Protein AF-A0A6I9PYX3-F1 (afdb_monomer)

Sequence (81 aa):
MGVSALNLASLLCDEVSLAGFGYNLSQQGAPLHYFDQLPMSAMLRQTTHNVDRETQLLQKLVREGAVTDLTGGVHCSFCPS

Organism: NCBI:txid8208

Radius of gyration: 13.36 Å; Cα contacts (8 Å, |Δi|>4): 76; chains: 1; bounding box: 33×27×34 Å

Secondary structure (DSSP, 8-state):
-HHHHHHHHHHH-SS-EE-S----TT-TTSBSSTTS--BGGGGGG--S--HHHHHHHHHHHHHTTSSEESSSSS--TTS--

Mean predicted aligned error: 3.63 Å

Solvent-accessible surface area (backbone atoms only — not comparable to full-atom values): 5133 Å² total; per-residue (Å²): 116,67,67,60,55,49,56,53,44,66,76,74,42,97,74,50,76,46,70,96,56,52,88,59,77,88,48,38,80,42,57,62,47,96,89,59,77,55,37,32,51,60,57,80,76,49,81,93,60,60,64,69,62,53,48,55,50,50,34,50,37,39,74,72,65,72,31,43,66,75,68,44,45,63,57,58,92,82,60,85,131

InterPro domains:
  IPR001675 Glycosyl transferase family 29 [PF00777] (2-65)
  IPR038578 GT29-like superfamiliy [G3DSA:3.90.1480.20] (1-72)
  IPR051142 Glycosyltransferase 29 [PTHR13713] (1-73)

pLDDT: mean 91.99, std 7.69, range [58.0, 98.56]

Structure (mmCIF, N/CA/C/O backbone):
data_AF-A0A6I9PYX3-F1
#
_entry.id   AF-A0A6I9PYX3-F1
#
loop_
_atom_site.group_PDB
_atom_site.id
_atom_site.type_symbol
_atom_site.label_atom_id
_atom_site.label_alt_id
_atom_site.label_comp_id
_atom_site.label_asym_id
_atom_site.label_entity_id
_atom_site.label_seq_id
_atom_site.pdbx_PDB_ins_code
_atom_site.Cartn_x
_atom_site.Cartn_y
_atom_site.Cartn_z
_atom_site.occupancy
_atom_site.B_iso_or_equiv
_atom_site.auth_seq_id
_atom_site.auth_comp_id
_atom_site.auth_asym_id
_atom_site.auth_atom_id
_atom_site.pdbx_PDB_model_num
ATOM 1 N N . MET A 1 1 ? 3.780 6.386 5.083 1.00 82.00 1 MET A N 1
ATOM 2 C CA . MET A 1 1 ? 5.072 6.372 4.344 1.00 82.00 1 MET A CA 1
ATO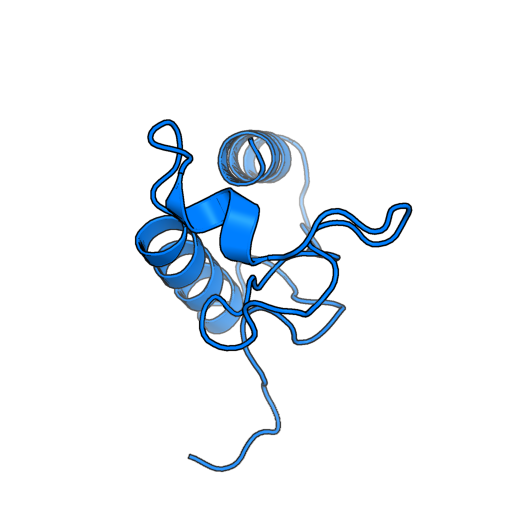M 3 C C . MET A 1 1 ? 5.153 5.313 3.232 1.00 82.00 1 MET A C 1
ATOM 5 O O . MET A 1 1 ? 6.168 5.261 2.550 1.00 82.00 1 MET A O 1
ATOM 9 N N . GLY A 1 2 ? 4.114 4.498 2.987 1.00 93.62 2 GLY A N 1
ATOM 10 C CA . GLY A 1 2 ? 4.173 3.430 1.975 1.00 93.62 2 GLY A CA 1
ATOM 11 C C . GLY A 1 2 ? 4.314 3.930 0.531 1.00 93.62 2 GLY A C 1
ATOM 12 O O . GLY A 1 2 ? 5.168 3.443 -0.200 1.00 93.62 2 GLY A O 1
ATOM 13 N N . VAL A 1 3 ? 3.546 4.953 0.130 1.00 94.19 3 VAL A N 1
ATOM 14 C CA . VAL A 1 3 ? 3.584 5.481 -1.251 1.00 94.19 3 VAL A CA 1
ATOM 15 C C . VAL A 1 3 ? 4.932 6.113 -1.616 1.00 94.19 3 VAL A C 1
ATOM 17 O O . VAL A 1 3 ? 5.379 5.988 -2.751 1.00 94.19 3 VAL A O 1
ATOM 20 N N . SER A 1 4 ? 5.621 6.755 -0.670 1.00 95.25 4 SER A N 1
ATOM 21 C CA . SER A 1 4 ? 6.961 7.304 -0.921 1.00 95.25 4 SER A CA 1
ATOM 22 C C . SER A 1 4 ? 7.984 6.199 -1.199 1.00 95.25 4 SER A C 1
ATOM 24 O O . SER A 1 4 ? 8.783 6.334 -2.122 1.00 95.25 4 SER A O 1
ATOM 26 N N . ALA A 1 5 ? 7.931 5.093 -0.447 1.00 97.38 5 ALA A N 1
ATOM 27 C CA . ALA A 1 5 ? 8.779 3.927 -0.695 1.00 97.38 5 ALA A CA 1
ATOM 28 C C . ALA A 1 5 ? 8.464 3.278 -2.050 1.00 97.38 5 ALA A C 1
ATOM 30 O O . ALA A 1 5 ? 9.383 2.918 -2.779 1.00 97.38 5 ALA A O 1
ATOM 31 N N . LEU A 1 6 ? 7.179 3.204 -2.413 1.00 97.19 6 LEU A N 1
ATOM 32 C CA . LEU A 1 6 ? 6.754 2.735 -3.729 1.00 97.19 6 LEU A CA 1
ATOM 33 C C . LEU A 1 6 ? 7.321 3.603 -4.856 1.00 97.19 6 LEU A C 1
ATOM 35 O O . LEU A 1 6 ? 7.883 3.069 -5.802 1.00 97.19 6 LEU A O 1
ATOM 39 N N . ASN A 1 7 ? 7.221 4.930 -4.739 1.00 97.19 7 ASN A N 1
ATOM 40 C CA . ASN A 1 7 ? 7.759 5.848 -5.741 1.00 97.19 7 ASN A CA 1
ATOM 41 C C . ASN A 1 7 ? 9.267 5.646 -5.938 1.00 97.19 7 ASN A C 1
ATOM 43 O O . ASN A 1 7 ? 9.728 5.538 -7.070 1.00 97.19 7 ASN A O 1
ATOM 47 N N . LEU A 1 8 ? 10.017 5.526 -4.839 1.00 98.31 8 LEU A N 1
ATOM 48 C CA . LEU A 1 8 ? 11.449 5.257 -4.904 1.00 98.31 8 LEU A CA 1
ATOM 49 C C . LEU A 1 8 ? 11.744 3.901 -5.559 1.00 98.31 8 LEU A C 1
ATOM 51 O O . LEU A 1 8 ? 12.606 3.830 -6.427 1.00 98.31 8 LEU A O 1
ATOM 55 N N . ALA A 1 9 ? 11.020 2.842 -5.186 1.00 98.38 9 ALA A N 1
ATOM 56 C CA . ALA A 1 9 ? 11.183 1.520 -5.789 1.00 98.38 9 ALA A CA 1
ATOM 57 C C . ALA A 1 9 ? 10.919 1.550 -7.303 1.00 98.38 9 ALA A C 1
ATOM 59 O O . ALA A 1 9 ? 11.709 1.003 -8.063 1.00 98.38 9 ALA A O 1
ATOM 60 N N . SER A 1 10 ? 9.888 2.268 -7.760 1.00 97.19 10 SER A N 1
ATOM 61 C CA . SER A 1 10 ? 9.595 2.430 -9.191 1.00 97.19 10 SER A CA 1
ATOM 62 C C . SER A 1 10 ? 10.687 3.171 -9.974 1.00 97.19 10 SER A C 1
ATOM 64 O O . SER A 1 10 ? 10.722 3.070 -11.195 1.00 97.19 10 SER A O 1
ATOM 66 N N . LEU A 1 11 ? 11.562 3.929 -9.304 1.00 98.19 11 LEU A N 1
ATOM 67 C CA . LEU A 1 11 ? 12.713 4.585 -9.937 1.00 98.19 11 LEU A CA 1
ATOM 68 C C . LEU A 1 11 ? 13.972 3.709 -9.943 1.00 98.19 11 LEU A C 1
ATOM 70 O O . LEU A 1 11 ? 14.908 4.009 -10.680 1.00 98.19 11 LEU A O 1
ATOM 74 N N . LEU A 1 12 ? 14.027 2.680 -9.094 1.00 98.56 12 LEU A N 1
ATOM 75 C CA . LEU A 1 12 ? 15.236 1.890 -8.840 1.00 98.56 12 LEU A CA 1
ATOM 76 C C . LEU A 1 12 ? 15.132 0.429 -9.288 1.00 98.56 12 LEU A C 1
ATOM 78 O O . LEU A 1 12 ? 16.161 -0.231 -9.406 1.00 98.56 12 LEU A O 1
ATOM 82 N N . CYS A 1 13 ? 13.923 -0.089 -9.486 1.00 98.38 13 CYS A N 1
ATOM 83 C CA . CYS A 1 13 ? 13.664 -1.499 -9.751 1.00 98.38 13 CYS A CA 1
ATOM 84 C C . CYS A 1 13 ? 12.925 -1.674 -11.079 1.00 98.38 13 CYS A C 1
ATOM 86 O O . CYS A 1 13 ? 12.010 -0.911 -11.383 1.00 98.38 13 CYS A O 1
ATOM 88 N N . ASP A 1 14 ? 13.276 -2.724 -11.822 1.00 98.31 14 ASP A N 1
ATOM 89 C CA . ASP A 1 14 ? 12.559 -3.117 -13.041 1.00 98.31 14 ASP A CA 1
ATOM 90 C C . ASP A 1 14 ? 11.173 -3.702 -12.727 1.00 98.31 14 ASP A C 1
ATOM 92 O O . ASP A 1 14 ? 10.217 -3.510 -13.475 1.00 98.31 14 ASP A O 1
ATOM 96 N N . GLU A 1 15 ? 11.055 -4.387 -11.587 1.00 98.12 15 GLU A N 1
ATOM 97 C CA . GLU A 1 15 ? 9.813 -4.974 -11.091 1.00 98.12 15 GLU A CA 1
ATOM 98 C C . GLU A 1 15 ? 9.589 -4.591 -9.629 1.00 98.12 15 GLU A C 1
ATOM 100 O O . GLU A 1 15 ? 10.508 -4.616 -8.806 1.00 98.12 15 GLU A O 1
ATOM 105 N N . VAL A 1 16 ? 8.342 -4.268 -9.284 1.00 98.31 16 VAL A N 1
ATOM 106 C CA . VAL A 1 16 ? 7.950 -3.920 -7.916 1.00 98.31 16 VAL A CA 1
ATOM 107 C C . VAL A 1 16 ? 6.778 -4.786 -7.481 1.00 98.31 16 VAL A C 1
ATOM 109 O O . VAL A 1 16 ? 5.737 -4.835 -8.135 1.00 98.31 16 VAL A O 1
ATOM 112 N N . SER A 1 17 ? 6.945 -5.446 -6.336 1.00 97.12 17 SER A N 1
ATOM 113 C CA . SER A 1 17 ? 5.920 -6.269 -5.698 1.00 97.12 17 SER A CA 1
ATOM 114 C C . SER A 1 17 ? 5.526 -5.695 -4.337 1.00 97.12 17 SER A C 1
ATOM 116 O O . SER A 1 17 ? 6.381 -5.288 -3.552 1.00 97.12 17 SER A O 1
ATOM 118 N N . LEU A 1 18 ? 4.227 -5.669 -4.050 1.00 96.25 18 LEU A N 1
ATOM 119 C CA . LEU A 1 18 ? 3.638 -5.143 -2.823 1.00 96.25 18 LEU A CA 1
ATOM 120 C C . LEU A 1 18 ? 3.187 -6.281 -1.905 1.00 96.25 18 LEU A C 1
ATOM 122 O O . LEU A 1 18 ?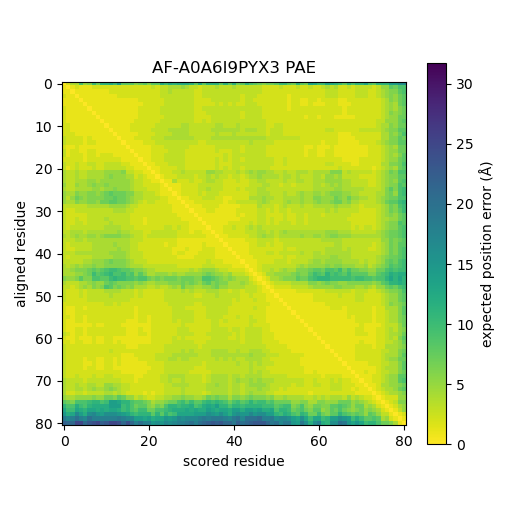 2.520 -7.219 -2.339 1.00 96.25 18 LEU A O 1
ATOM 126 N N . ALA A 1 19 ? 3.495 -6.150 -0.615 1.00 95.00 19 ALA A N 1
ATOM 127 C CA . ALA A 1 19 ? 2.957 -6.978 0.459 1.00 95.00 19 ALA A CA 1
ATOM 128 C C . ALA A 1 19 ? 2.669 -6.099 1.684 1.00 95.00 19 ALA A C 1
ATOM 130 O O . ALA A 1 19 ? 3.417 -5.161 1.965 1.00 95.00 19 ALA A O 1
ATOM 131 N N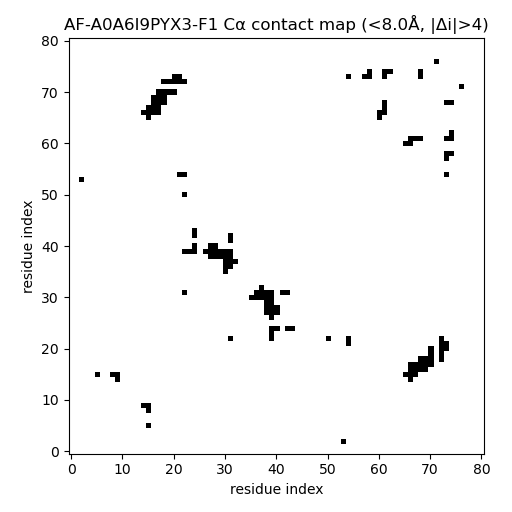 . GLY A 1 20 ? 1.583 -6.387 2.407 1.00 92.75 20 GLY A N 1
ATOM 132 C CA . GLY A 1 20 ? 1.194 -5.616 3.597 1.00 92.75 20 GLY A CA 1
ATOM 133 C C . GLY A 1 20 ? 0.516 -4.272 3.296 1.00 92.75 20 GLY A C 1
ATOM 134 O O . GLY A 1 20 ? 0.528 -3.378 4.139 1.00 92.75 20 GLY A O 1
ATOM 135 N N . PHE A 1 21 ? -0.072 -4.124 2.106 1.00 93.50 21 PHE A N 1
ATOM 136 C CA . PHE A 1 21 ? -0.916 -2.987 1.723 1.00 93.50 21 PHE A CA 1
ATOM 137 C C . PHE A 1 21 ? -2.395 -3.398 1.681 1.00 93.50 21 PHE A C 1
ATOM 139 O O . PHE A 1 21 ? -2.702 -4.583 1.573 1.00 93.50 21 PHE A O 1
ATOM 146 N N . GLY A 1 22 ? -3.304 -2.416 1.727 1.00 88.75 22 GLY A N 1
ATOM 147 C CA . GLY A 1 22 ? -4.751 -2.662 1.639 1.00 88.75 22 GLY A CA 1
ATOM 148 C C . GLY A 1 22 ? -5.495 -2.548 2.968 1.00 88.75 22 GLY A C 1
ATOM 149 O O . GLY A 1 22 ? -6.223 -3.456 3.359 1.00 88.75 22 GLY A O 1
ATOM 150 N N . TYR A 1 23 ? -5.305 -1.440 3.690 1.00 89.75 23 TYR A N 1
ATOM 151 C CA . TYR A 1 23 ? -6.021 -1.196 4.944 1.00 89.75 23 TYR A CA 1
ATOM 152 C C . TYR A 1 23 ? -7.540 -1.229 4.734 1.00 89.75 23 TYR A C 1
ATOM 154 O O . TYR A 1 23 ? -8.079 -0.494 3.908 1.00 89.75 23 TYR A O 1
ATOM 162 N N . ASN A 1 24 ? -8.240 -2.030 5.539 1.00 88.88 24 ASN A N 1
ATOM 163 C CA . ASN A 1 24 ? -9.698 -2.061 5.566 1.00 88.88 24 ASN A CA 1
ATOM 164 C C . ASN A 1 24 ? -10.220 -1.282 6.781 1.00 88.88 24 ASN A C 1
ATOM 166 O O . ASN A 1 24 ? -10.394 -1.838 7.867 1.00 88.88 24 ASN A O 1
ATOM 170 N N . LEU A 1 25 ? -10.500 0.011 6.593 1.00 88.81 25 LEU A N 1
ATOM 171 C CA . LEU A 1 25 ? -10.987 0.886 7.667 1.00 88.81 25 LEU A CA 1
ATOM 172 C C . LEU A 1 25 ? -12.379 0.499 8.200 1.00 88.81 25 LEU A C 1
ATOM 174 O O . LEU A 1 25 ? -12.747 0.920 9.299 1.00 88.81 25 LEU A O 1
ATOM 178 N N . SER A 1 26 ? -13.146 -0.324 7.474 1.00 90.69 26 SER A N 1
ATOM 179 C CA . SER A 1 26 ? -14.417 -0.869 7.968 1.00 90.69 26 SER A CA 1
ATOM 180 C C . SER A 1 26 ? -14.208 -1.914 9.072 1.00 90.69 26 SER A C 1
ATOM 182 O O . SER A 1 26 ? -15.079 -2.087 9.922 1.00 90.69 26 SER A O 1
ATOM 184 N N . GLN A 1 27 ? -13.047 -2.577 9.119 1.00 92.62 27 GLN A N 1
ATOM 185 C CA . GLN A 1 27 ? -12.691 -3.556 10.152 1.00 92.62 27 GLN A CA 1
ATOM 186 C C . GLN A 1 27 ? -11.939 -2.901 11.320 1.00 92.62 27 GLN A C 1
ATOM 188 O O . GLN A 1 27 ? -10.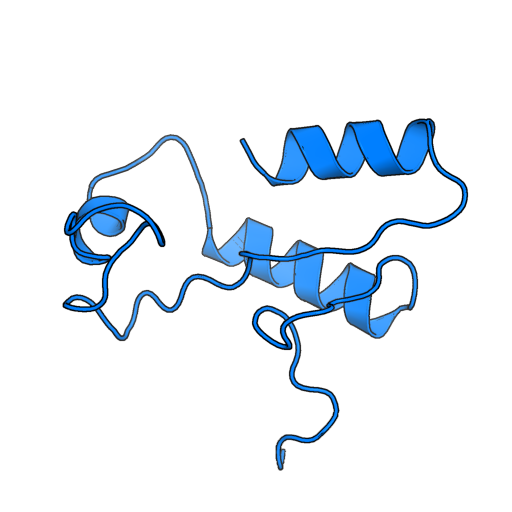785 -3.207 11.604 1.00 92.62 27 GLN A O 1
ATOM 193 N N . GLN A 1 28 ? -12.611 -2.002 12.038 1.00 93.19 28 GLN A N 1
ATOM 194 C CA . GLN A 1 28 ? -12.000 -1.153 13.074 1.00 93.19 28 GLN A CA 1
ATOM 195 C C . GLN A 1 28 ? -11.270 -1.897 14.213 1.00 93.19 28 GLN A C 1
ATOM 197 O O . GLN A 1 28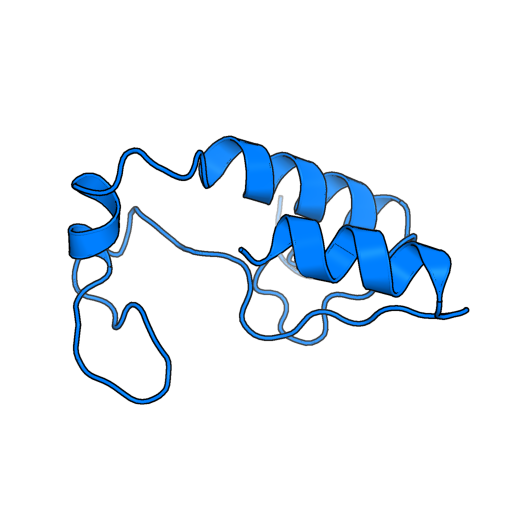 ? -10.375 -1.318 14.834 1.00 93.19 28 GLN A O 1
ATOM 202 N N . GLY A 1 29 ? -11.658 -3.144 14.501 1.00 95.06 29 GLY A N 1
ATOM 203 C CA . GLY A 1 29 ? -11.055 -3.984 15.544 1.00 95.06 29 GLY A CA 1
ATOM 204 C C . GLY A 1 29 ? -9.905 -4.880 15.073 1.00 95.06 29 GLY A C 1
ATOM 205 O O . GLY A 1 29 ? -9.263 -5.505 15.912 1.00 95.06 29 GLY A O 1
ATOM 206 N N . ALA A 1 30 ? -9.641 -4.965 13.765 1.00 94.69 30 ALA A N 1
ATOM 207 C CA . ALA A 1 30 ? -8.517 -5.744 13.249 1.00 94.69 30 ALA A CA 1
ATOM 208 C C . ALA A 1 30 ? -7.175 -5.093 13.642 1.00 94.69 30 ALA A C 1
ATOM 210 O O . ALA A 1 30 ? -7.127 -3.865 13.770 1.00 94.69 30 ALA A O 1
ATOM 211 N N . PRO A 1 31 ? -6.087 -5.865 13.817 1.00 95.69 31 PRO A N 1
ATOM 212 C CA . PRO A 1 31 ? -4.757 -5.299 14.021 1.00 95.69 31 PRO A CA 1
ATOM 213 C C . PRO A 1 31 ? -4.345 -4.395 12.853 1.00 95.69 31 PRO A C 1
ATOM 215 O O . PRO A 1 31 ? -4.529 -4.744 11.687 1.00 95.69 31 PRO A O 1
ATOM 218 N N . LEU A 1 32 ? -3.794 -3.226 13.172 1.00 94.56 32 LEU A N 1
ATOM 219 C CA . LEU A 1 32 ? -3.269 -2.260 12.214 1.00 94.56 32 LEU A CA 1
ATOM 220 C C . LEU A 1 32 ? -1.956 -2.753 11.605 1.00 94.56 32 LEU A C 1
ATOM 222 O O . LEU A 1 32 ? -1.751 -2.629 10.399 1.00 94.56 32 LEU A O 1
ATOM 226 N N . HIS A 1 33 ? -1.079 -3.314 12.437 1.00 95.06 33 HIS A N 1
ATOM 227 C CA . HIS A 1 33 ? 0.179 -3.907 12.007 1.00 95.06 33 HIS A CA 1
ATOM 228 C C . HIS A 1 33 ? 0.172 -5.417 12.242 1.00 95.06 33 HIS A C 1
ATOM 230 O O . HIS A 1 33 ? -0.501 -5.927 13.133 1.00 95.06 33 HIS A O 1
ATOM 236 N N . TYR A 1 34 ? 0.971 -6.143 11.462 1.00 94.00 34 TYR A N 1
ATOM 237 C CA . TYR A 1 34 ? 1.054 -7.605 11.550 1.00 94.00 34 TYR A CA 1
ATOM 238 C C . TYR A 1 34 ? 1.805 -8.113 12.793 1.00 94.00 34 TYR A C 1
ATOM 240 O O . TYR A 1 34 ? 1.724 -9.295 13.116 1.00 94.00 34 TYR A O 1
ATOM 248 N N . PHE A 1 35 ? 2.586 -7.253 13.450 1.00 95.81 35 PHE A N 1
ATOM 249 C CA . PHE A 1 35 ? 3.474 -7.619 14.558 1.00 95.81 35 PHE A CA 1
ATOM 250 C C . PHE A 1 35 ? 2.974 -7.143 15.928 1.00 95.81 35 PHE A C 1
ATOM 252 O O . PHE A 1 35 ? 3.594 -7.465 16.939 1.00 95.81 35 PHE A O 1
ATOM 259 N N . ASP A 1 36 ? 1.895 -6.359 15.977 1.00 97.12 36 ASP A N 1
ATOM 260 C CA . ASP A 1 36 ? 1.350 -5.804 17.215 1.00 97.12 36 ASP A CA 1
ATOM 261 C C . ASP A 1 36 ? -0.182 -5.937 17.282 1.00 97.12 36 ASP A C 1
ATOM 263 O O . ASP A 1 36 ? -0.809 -6.622 16.474 1.00 97.12 36 ASP A O 1
ATOM 267 N N . GLN A 1 37 ? -0.778 -5.342 18.317 1.00 96.62 37 GLN A 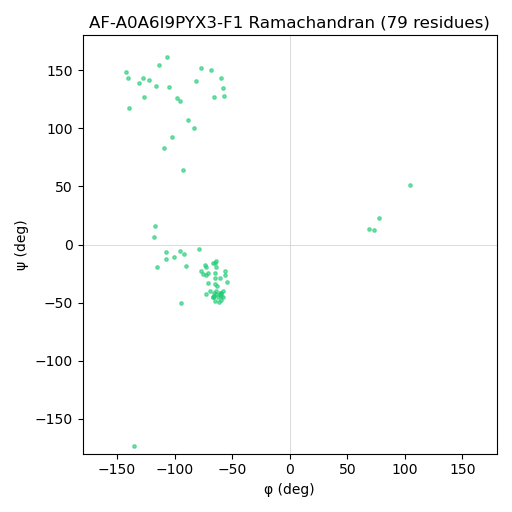N 1
ATOM 268 C CA . GLN A 1 37 ? -2.216 -5.401 18.596 1.00 96.62 37 GLN A CA 1
ATOM 269 C C . GLN A 1 37 ? -2.888 -4.022 18.529 1.00 96.62 37 GLN A C 1
ATOM 271 O O . GLN A 1 37 ? -3.996 -3.851 19.043 1.00 96.62 37 GLN A O 1
ATOM 276 N N . LEU A 1 38 ? -2.236 -3.012 17.943 1.00 96.94 38 LEU A N 1
ATOM 277 C CA . LEU A 1 38 ? -2.845 -1.692 17.796 1.00 96.94 38 LEU A CA 1
ATOM 278 C C . LEU A 1 38 ? -4.041 -1.812 16.833 1.00 96.94 38 LEU A C 1
ATOM 280 O O . LEU A 1 38 ? -3.859 -2.336 15.741 1.00 96.94 38 LEU A O 1
ATOM 284 N N . PRO A 1 39 ? -5.260 -1.369 17.179 1.00 96.38 39 PRO A N 1
ATOM 285 C CA . PRO A 1 39 ? -6.423 -1.594 16.325 1.00 96.38 39 PRO A CA 1
ATOM 286 C C . PRO A 1 39 ? -6.451 -0.650 15.117 1.00 96.38 39 PRO A C 1
ATOM 288 O O . PRO A 1 39 ? -6.018 0.501 15.201 1.00 96.38 39 PRO A O 1
ATOM 291 N N . MET A 1 40 ? -7.069 -1.094 14.019 1.00 95.00 40 MET A N 1
ATOM 292 C CA . MET A 1 40 ? -7.261 -0.330 12.779 1.00 95.00 40 MET A CA 1
ATOM 293 C C . MET A 1 40 ? -7.942 1.025 13.019 1.00 95.00 40 MET A C 1
ATOM 295 O O . MET A 1 40 ? -7.632 2.011 12.357 1.00 95.00 40 MET A O 1
ATOM 299 N N . SER A 1 41 ? -8.826 1.117 14.017 1.00 94.31 41 SER A N 1
ATOM 300 C CA . SER A 1 41 ? -9.453 2.380 14.439 1.00 94.31 41 SER A CA 1
ATOM 301 C C . SER A 1 41 ? -8.458 3.487 14.820 1.00 94.31 41 SER A C 1
ATOM 303 O O . SER A 1 41 ? -8.806 4.666 14.730 1.00 94.31 41 SER A O 1
ATOM 305 N N . ALA A 1 42 ? -7.215 3.153 15.187 1.00 93.94 42 ALA A N 1
ATOM 306 C CA . ALA A 1 42 ? -6.163 4.136 15.440 1.00 93.94 42 ALA A CA 1
ATOM 307 C C . ALA A 1 42 ? -5.844 4.989 14.197 1.00 93.94 42 ALA A C 1
ATOM 309 O O . ALA A 1 42 ? -5.494 6.162 14.337 1.00 93.94 42 ALA A O 1
ATOM 310 N N . MET A 1 43 ? -6.034 4.446 12.987 1.00 90.94 43 MET A N 1
ATOM 311 C CA . MET A 1 43 ? -5.844 5.178 11.729 1.00 90.94 43 MET A CA 1
ATOM 312 C C . MET A 1 43 ? -6.832 6.326 11.546 1.00 90.94 43 MET A C 1
ATOM 314 O O . MET A 1 43 ? -6.478 7.335 10.946 1.00 90.94 43 MET A O 1
ATOM 318 N N . LEU A 1 44 ? -8.038 6.230 12.116 1.00 88.62 44 LEU A N 1
ATOM 319 C CA . LEU A 1 44 ? -9.060 7.279 12.007 1.00 88.62 44 LEU A CA 1
ATOM 320 C C . LEU A 1 44 ? -8.658 8.578 12.724 1.00 88.62 44 LEU A C 1
ATOM 322 O O . LEU A 1 44 ? -9.261 9.622 12.497 1.00 88.62 44 LEU A O 1
ATOM 326 N N . ARG A 1 45 ? -7.654 8.517 13.607 1.00 89.12 45 ARG A N 1
ATOM 327 C CA . ARG A 1 45 ? -7.120 9.674 14.341 1.00 89.12 45 ARG A CA 1
ATOM 328 C C . ARG A 1 45 ? -5.895 10.295 13.668 1.00 89.12 45 ARG A C 1
ATOM 330 O O . ARG A 1 45 ? -5.406 11.314 14.143 1.00 89.12 45 ARG A O 1
ATOM 337 N N . GLN A 1 46 ? -5.390 9.685 12.597 1.00 83.31 46 GLN A N 1
ATOM 338 C CA . GLN A 1 46 ? -4.165 10.099 11.925 1.00 83.31 46 GLN A CA 1
ATOM 339 C C . GLN A 1 46 ? -4.474 11.011 10.737 1.00 83.31 46 GLN A C 1
ATOM 341 O O . GLN A 1 46 ? -5.211 10.635 9.834 1.00 83.31 46 GLN A O 1
ATOM 346 N N . THR A 1 47 ? -3.893 12.213 10.726 1.00 84.38 47 THR A N 1
ATOM 347 C CA . THR A 1 47 ? -4.138 13.232 9.684 1.00 84.38 47 THR A CA 1
ATOM 348 C C . THR A 1 47 ? -3.037 13.308 8.630 1.00 84.38 47 THR A C 1
ATOM 350 O O . THR A 1 47 ? -3.205 13.955 7.601 1.00 84.38 47 THR A O 1
ATOM 353 N N . THR A 1 48 ? -1.905 12.644 8.867 1.00 87.81 48 THR A N 1
ATOM 354 C CA . THR A 1 48 ? -0.720 12.708 7.999 1.00 87.81 48 THR A CA 1
ATOM 355 C C . THR A 1 48 ? -0.901 11.959 6.675 1.00 87.81 48 THR A C 1
ATOM 357 O O . THR A 1 48 ? -0.165 12.210 5.725 1.00 87.81 48 THR A O 1
ATOM 360 N N . HIS A 1 49 ? -1.866 11.037 6.599 1.00 87.44 49 HIS A N 1
ATOM 361 C CA . HIS A 1 49 ? -2.100 10.174 5.442 1.00 87.44 49 HIS A CA 1
ATOM 362 C C . HIS A 1 49 ? -3.554 10.239 4.988 1.00 87.44 49 HIS A C 1
ATOM 364 O O . HIS A 1 49 ? -4.469 10.280 5.807 1.00 87.44 49 HIS A O 1
ATOM 370 N N . ASN A 1 50 ? -3.765 10.176 3.673 1.00 91.12 50 ASN A N 1
ATOM 371 C CA . ASN A 1 50 ? -5.080 9.930 3.092 1.00 91.12 50 ASN A CA 1
ATOM 372 C C . ASN A 1 50 ? -5.087 8.523 2.496 1.00 91.12 50 ASN A C 1
ATOM 374 O O . ASN A 1 50 ? -4.844 8.334 1.304 1.00 91.12 50 ASN A O 1
ATOM 378 N N . VAL A 1 51 ? -5.331 7.530 3.349 1.00 90.06 51 VAL A N 1
ATOM 379 C CA . VAL A 1 51 ? -5.219 6.119 2.962 1.00 90.06 51 VAL A CA 1
ATOM 380 C C . VAL A 1 51 ? -6.234 5.687 1.911 1.00 90.06 51 VAL A C 1
ATOM 382 O O . VAL A 1 51 ? -5.933 4.784 1.134 1.00 90.06 51 VAL A O 1
ATOM 385 N N . ASP A 1 52 ? -7.375 6.367 1.800 1.00 89.50 52 ASP A N 1
ATOM 386 C CA . ASP A 1 52 ? -8.342 6.110 0.730 1.00 89.50 52 ASP A CA 1
ATOM 387 C C . ASP A 1 52 ? -7.751 6.490 -0.634 1.00 89.50 52 ASP A C 1
ATOM 389 O O . ASP A 1 52 ? -7.823 5.723 -1.596 1.00 89.50 52 ASP A O 1
ATOM 393 N N . ARG A 1 53 ? -7.103 7.661 -0.722 1.00 92.75 53 ARG A N 1
ATOM 394 C CA . ARG A 1 53 ? -6.426 8.115 -1.948 1.00 92.75 53 ARG A CA 1
ATOM 395 C C . ARG A 1 53 ? -5.189 7.285 -2.267 1.00 92.75 53 ARG A C 1
ATOM 397 O O . ARG A 1 53 ? -4.978 6.958 -3.433 1.00 92.75 53 ARG A O 1
ATOM 404 N N . GLU A 1 54 ? -4.404 6.920 -1.254 1.00 94.62 54 GLU A N 1
ATOM 405 C CA . GLU A 1 54 ? -3.268 6.009 -1.431 1.00 94.62 54 GLU A CA 1
ATOM 406 C C . GLU A 1 54 ? -3.755 4.655 -1.979 1.00 94.62 54 GLU A C 1
ATOM 408 O O . GLU A 1 54 ? -3.209 4.163 -2.961 1.00 94.62 54 GLU A O 1
ATOM 413 N N . THR A 1 55 ? -4.847 4.101 -1.444 1.00 93.31 55 THR A N 1
ATOM 414 C CA . THR A 1 55 ? -5.423 2.829 -1.914 1.00 93.31 55 THR A CA 1
ATOM 415 C C . THR A 1 55 ? -5.928 2.915 -3.356 1.00 93.31 55 THR A C 1
ATOM 417 O O . THR A 1 55 ? -5.650 2.018 -4.148 1.00 93.31 55 THR A O 1
ATOM 420 N N . GLN A 1 56 ? -6.602 4.006 -3.740 1.00 94.62 56 GLN A N 1
ATOM 421 C CA . GLN A 1 56 ? -7.040 4.226 -5.128 1.00 94.62 56 GLN A CA 1
ATOM 422 C C . GLN A 1 56 ? -5.862 4.262 -6.111 1.00 94.62 56 GLN A C 1
ATOM 424 O O . GLN A 1 56 ? -5.942 3.685 -7.198 1.00 94.62 56 GLN A O 1
ATOM 429 N N . LEU A 1 57 ? -4.761 4.919 -5.731 1.00 95.88 57 LEU A N 1
ATOM 430 C CA . LEU A 1 57 ? -3.534 4.933 -6.524 1.00 95.88 57 LEU A CA 1
ATOM 431 C C . LEU A 1 57 ? -2.975 3.513 -6.691 1.00 95.88 57 LEU A C 1
ATOM 433 O O . LEU A 1 57 ? -2.704 3.097 -7.815 1.00 95.88 57 LEU A O 1
ATOM 437 N N . LEU A 1 58 ? -2.842 2.763 -5.593 1.00 96.38 58 LEU A N 1
ATOM 438 C CA . LEU A 1 58 ? -2.312 1.397 -5.624 1.00 96.38 58 LEU A CA 1
ATOM 439 C C . LEU A 1 58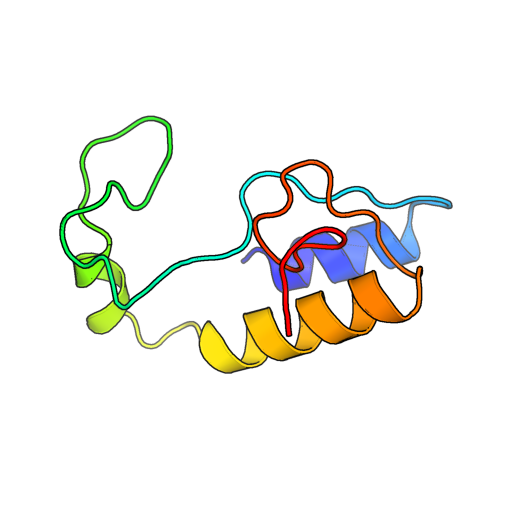 ? -3.180 0.472 -6.487 1.00 96.38 58 LEU A C 1
ATOM 441 O O . LEU A 1 58 ? -2.652 -0.266 -7.311 1.00 96.38 58 LEU A O 1
ATOM 445 N N . GLN A 1 59 ? -4.507 0.559 -6.368 1.00 95.25 59 GLN A N 1
ATOM 446 C CA . GLN A 1 59 ? -5.441 -0.211 -7.195 1.00 95.25 59 GLN A CA 1
ATOM 447 C C . GLN A 1 59 ? -5.254 0.055 -8.687 1.00 95.25 59 GLN A C 1
ATOM 449 O O . GLN A 1 59 ? -5.318 -0.879 -9.487 1.00 95.25 59 GLN A O 1
ATOM 454 N N . LYS A 1 60 ? -5.017 1.315 -9.070 1.00 96.38 60 LYS A N 1
ATOM 455 C CA . LYS A 1 60 ? -4.740 1.673 -10.461 1.00 96.38 60 LYS A CA 1
ATOM 456 C C . LYS A 1 60 ? -3.424 1.057 -10.939 1.00 96.38 60 LYS A C 1
ATOM 458 O O . LYS A 1 60 ? -3.419 0.415 -11.983 1.00 96.38 60 LYS A O 1
ATOM 463 N N . LEU A 1 61 ? -2.350 1.196 -10.159 1.00 97.06 61 LEU A N 1
ATOM 464 C CA . LEU A 1 61 ? -1.032 0.651 -10.505 1.00 97.06 61 LEU A CA 1
ATOM 465 C C . LEU A 1 61 ? -1.059 -0.876 -10.653 1.00 97.06 61 LEU A C 1
ATOM 467 O O . LEU A 1 61 ? -0.477 -1.403 -11.597 1.00 97.06 61 LEU A O 1
ATOM 471 N N . VAL A 1 62 ? -1.770 -1.579 -9.764 1.00 96.06 62 VAL A N 1
ATOM 472 C CA . VAL A 1 62 ? -1.929 -3.040 -9.848 1.00 96.06 62 VAL A CA 1
ATOM 473 C C . VAL A 1 62 ? -2.750 -3.432 -11.075 1.00 96.06 62 VAL A C 1
ATOM 475 O O . VAL A 1 62 ? -2.360 -4.325 -11.821 1.00 96.06 62 VAL A O 1
ATOM 478 N N . ARG A 1 63 ? -3.871 -2.746 -11.335 1.00 94.62 63 ARG A N 1
ATOM 479 C CA . ARG A 1 63 ? -4.731 -3.033 -12.496 1.00 94.62 63 ARG A CA 1
ATOM 480 C C . ARG A 1 63 ? -4.021 -2.797 -13.830 1.00 94.62 63 ARG A C 1
ATOM 482 O O . ARG A 1 63 ? -4.272 -3.525 -14.783 1.00 94.62 63 ARG A O 1
ATOM 489 N N . GLU A 1 64 ? -3.166 -1.782 -13.903 1.00 95.94 64 GLU A N 1
ATOM 490 C CA . GLU A 1 64 ? -2.367 -1.467 -15.095 1.00 95.94 64 GLU A CA 1
ATOM 491 C C . GLU A 1 64 ? -1.130 -2.373 -15.239 1.00 95.94 64 GLU A C 1
ATOM 493 O O . GLU A 1 64 ? -0.421 -2.275 -16.235 1.00 95.94 64 GLU A O 1
ATOM 498 N N . GLY A 1 65 ? -0.873 -3.264 -14.274 1.00 94.94 65 GLY A N 1
ATOM 499 C CA . GLY A 1 65 ? 0.276 -4.170 -14.287 1.00 94.94 65 GLY A CA 1
ATOM 500 C C . GLY A 1 65 ? 1.614 -3.483 -14.005 1.00 94.94 65 GLY A C 1
ATOM 501 O O . GLY A 1 65 ? 2.659 -4.088 -14.214 1.00 94.94 65 GLY A O 1
ATOM 502 N N . ALA A 1 66 ? 1.599 -2.234 -13.528 1.00 97.25 66 ALA A N 1
ATOM 503 C CA . ALA A 1 66 ? 2.811 -1.494 -13.180 1.00 97.25 66 ALA A CA 1
ATOM 504 C C . ALA A 1 66 ? 3.466 -2.018 -11.892 1.00 97.25 66 ALA A C 1
ATOM 506 O O . ALA A 1 66 ? 4.667 -1.850 -11.694 1.00 97.25 66 ALA A O 1
ATOM 507 N N . VAL A 1 67 ? 2.673 -2.618 -10.997 1.00 97.25 67 VAL A N 1
ATOM 508 C CA . VAL A 1 67 ? 3.137 -3.230 -9.744 1.00 97.25 67 VAL A CA 1
ATOM 509 C C . VAL A 1 67 ? 2.346 -4.507 -9.466 1.00 97.25 67 VAL A C 1
ATOM 511 O O . VAL A 1 67 ? 1.159 -4.587 -9.783 1.00 97.25 67 VAL A O 1
ATOM 514 N N . THR A 1 68 ? 2.977 -5.488 -8.828 1.00 96.50 68 THR A N 1
ATOM 515 C CA . THR A 1 68 ? 2.347 -6.774 -8.493 1.00 96.50 68 THR A CA 1
ATOM 516 C C . THR A 1 68 ? 1.850 -6.769 -7.050 1.00 96.50 68 THR A C 1
ATOM 518 O O . THR A 1 68 ? 2.625 -6.512 -6.134 1.00 96.50 68 THR A O 1
ATOM 521 N N . ASP A 1 69 ? 0.577 -7.084 -6.807 1.00 95.38 69 ASP A N 1
ATOM 522 C CA . ASP A 1 69 ? 0.065 -7.328 -5.449 1.00 95.38 69 ASP A CA 1
ATOM 523 C C . ASP A 1 69 ? 0.250 -8.805 -5.076 1.00 95.38 69 ASP A C 1
ATOM 525 O O . ASP A 1 69 ? -0.456 -9.673 -5.585 1.00 95.38 69 ASP A O 1
ATOM 529 N N . LEU A 1 70 ? 1.197 -9.099 -4.179 1.00 94.00 70 LEU A N 1
ATOM 530 C CA . LEU A 1 70 ? 1.495 -10.473 -3.751 1.00 94.00 70 LEU A CA 1
ATOM 531 C C . LEU A 1 70 ? 0.470 -11.030 -2.763 1.00 94.00 70 LEU A C 1
ATOM 533 O O . LEU A 1 70 ? 0.378 -12.242 -2.585 1.00 94.00 70 LEU A O 1
ATOM 537 N N . THR A 1 71 ? -0.250 -10.149 -2.070 1.00 91.56 71 THR A N 1
ATOM 538 C CA . THR A 1 71 ? -1.124 -10.520 -0.947 1.00 91.56 71 THR A CA 1
ATOM 539 C C . THR A 1 71 ? -2.608 -10.430 -1.283 1.00 91.56 71 THR A C 1
ATOM 541 O O . THR A 1 71 ? -3.433 -10.920 -0.516 1.00 91.56 71 THR A O 1
ATOM 544 N N . GLY A 1 72 ? -2.959 -9.809 -2.411 1.00 91.00 72 GLY A N 1
ATOM 545 C CA . GLY A 1 72 ? -4.342 -9.551 -2.815 1.00 91.00 72 GLY A CA 1
ATOM 546 C C . GLY A 1 72 ? -5.057 -8.518 -1.937 1.00 91.00 72 GLY A C 1
ATOM 547 O O . GLY A 1 72 ? -6.282 -8.413 -1.994 1.00 91.00 72 GLY A O 1
ATOM 548 N N . GLY A 1 73 ? -4.318 -7.781 -1.101 1.00 90.44 73 GLY A N 1
ATOM 549 C CA . GLY A 1 73 ? -4.875 -6.796 -0.173 1.00 90.44 73 GLY A CA 1
ATOM 550 C C . GLY A 1 73 ? -5.312 -5.496 -0.854 1.00 90.44 73 GLY A C 1
ATOM 551 O O . GLY A 1 73 ? -6.204 -4.810 -0.360 1.00 90.44 73 GLY A O 1
ATOM 552 N N . VAL A 1 74 ? -4.724 -5.152 -2.002 1.00 93.31 74 VAL A N 1
ATOM 553 C CA . VAL A 1 74 ? -5.023 -3.920 -2.749 1.00 93.31 74 VAL A CA 1
ATOM 554 C C . VAL A 1 74 ? -6.075 -4.176 -3.820 1.00 93.31 74 VAL A C 1
ATOM 556 O O . VAL A 1 74 ? -7.053 -3.428 -3.930 1.00 93.31 74 VAL A O 1
ATOM 559 N N . HIS A 1 75 ? -5.868 -5.213 -4.632 1.00 87.94 75 HIS A N 1
ATOM 560 C CA . HIS A 1 75 ? -6.782 -5.587 -5.702 1.00 87.94 75 HIS A CA 1
ATOM 561 C C . HIS A 1 75 ? -6.925 -7.105 -5.772 1.00 87.94 75 HIS A C 1
ATOM 563 O O . HIS A 1 75 ? -5.981 -7.829 -6.069 1.00 87.94 75 HIS A O 1
ATOM 569 N N . CYS A 1 76 ? -8.143 -7.582 -5.535 1.00 79.44 76 CYS A N 1
ATOM 570 C CA . CYS A 1 76 ? -8.460 -8.994 -5.641 1.00 79.44 76 CYS A CA 1
ATOM 571 C C . CYS A 1 76 ? -8.754 -9.364 -7.099 1.00 79.44 76 CYS A C 1
ATOM 573 O O . CYS A 1 76 ? -9.865 -9.158 -7.588 1.00 79.44 76 CYS A O 1
ATOM 575 N N . SER A 1 77 ? -7.772 -9.950 -7.783 1.00 68.81 77 SER A N 1
ATOM 576 C CA . SER A 1 77 ? -7.898 -10.394 -9.180 1.00 68.81 77 SER A CA 1
AT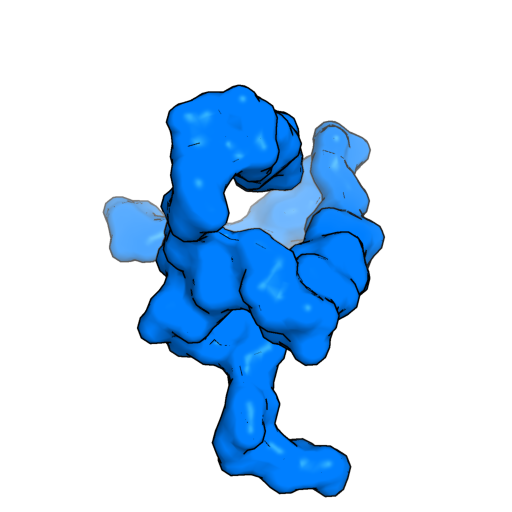OM 577 C C . SER A 1 77 ? -8.925 -11.517 -9.392 1.00 68.81 77 SER A C 1
ATOM 579 O O . SER A 1 77 ? -9.305 -11.781 -10.528 1.00 68.81 77 SER A O 1
ATOM 581 N N . PHE A 1 78 ? -9.376 -12.176 -8.317 1.00 72.69 78 PHE A N 1
ATOM 58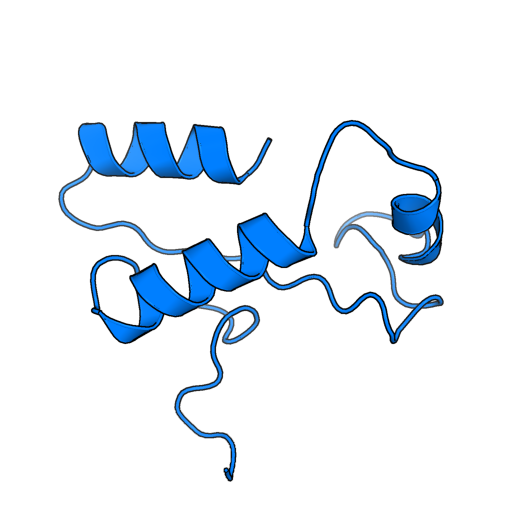2 C CA . PHE A 1 78 ? -10.284 -13.332 -8.360 1.00 72.69 78 PHE A CA 1
ATOM 583 C C . PHE A 1 78 ? -11.628 -13.097 -7.654 1.00 72.69 78 PHE A C 1
ATOM 585 O O . PHE A 1 78 ? -12.408 -14.036 -7.497 1.00 72.69 78 PHE A O 1
ATOM 592 N N . CYS A 1 79 ? -11.909 -11.874 -7.196 1.00 71.62 79 CYS A N 1
ATOM 593 C CA . CYS A 1 79 ? -13.158 -11.587 -6.495 1.00 71.62 79 CYS A CA 1
ATOM 594 C C . CYS A 1 79 ? -14.307 -11.354 -7.493 1.00 71.62 79 CYS A C 1
ATOM 596 O O . CYS A 1 79 ? -14.089 -10.711 -8.523 1.00 71.62 79 CYS A O 1
ATOM 598 N N . PRO A 1 80 ? -15.530 -11.840 -7.202 1.00 62.53 80 PRO A N 1
ATOM 599 C CA . PRO A 1 80 ? -16.709 -11.504 -7.996 1.00 62.53 80 PRO A CA 1
ATOM 600 C C . PRO A 1 80 ? -16.943 -9.988 -7.993 1.00 62.53 80 PRO A C 1
ATOM 602 O O . PRO A 1 80 ? -16.693 -9.331 -6.979 1.00 62.53 80 PRO A O 1
ATOM 605 N N . SER A 1 81 ? -17.398 -9.454 -9.131 1.00 58.00 81 SER A N 1
ATOM 606 C CA . SER A 1 81 ? -17.795 -8.044 -9.281 1.00 58.00 81 SER A CA 1
ATOM 607 C C . SER A 1 81 ? -19.061 -7.712 -8.501 1.00 58.00 81 SER A C 1
ATOM 609 O O . SER A 1 81 ? -19.953 -8.589 -8.442 1.00 58.00 81 SER A O 1
#

Foldseek 3Di:
DVVVVVVVCLVPDPAAEDDPAAQDLVQQQDAPDPPDRHGSVVVVVDDPDDNVVVLVVVLVCCVVVVYHYPPCRSPPPPDDD